Protein AF-A0A8F0ZV90-F1 (af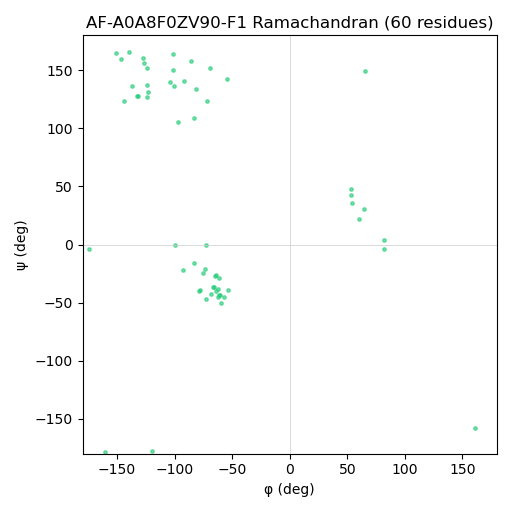db_monomer)

Secondary structure (DSSP, 8-state):
-GGG---TTEEEEEETTTTEEEEEETTT--EEE---HHHHHHHHHHHHHTT------S-S--

InterPro domains:
  IPR001223 Glycoside hydrolase family 18, catalytic domain [PF00704] (9-61)
  IPR001223 Glycoside hydrolase family 18, catalytic domain [PS51910] (1-62)
  IPR017853 Glycoside hydrolase superfamily [SSF51445] (32-61)
  IPR029070 Chitinase insertion domain superfamily [G3DSA:3.10.50.10] (2-36)
  IPR029070 Chitinase insertion domain superfamily [SSF54556] (3-34)

Structure (mmCIF, N/CA/C/O backbone):
data_AF-A0A8F0ZV90-F1
#
_entry.id   AF-A0A8F0ZV90-F1
#
loop_
_atom_site.group_PDB
_atom_site.id
_atom_site.type_symbol
_atom_site.label_atom_id
_atom_site.label_alt_id
_atom_site.label_comp_id
_atom_site.label_asym_id
_atom_site.label_entity_id
_atom_site.label_seq_id
_atom_site.pdbx_PDB_ins_code
_atom_site.Cartn_x
_atom_site.Cartn_y
_atom_site.Cartn_z
_atom_site.occupancy
_atom_site.B_iso_or_equiv
_atom_site.auth_seq_id
_atom_site.auth_comp_id
_atom_site.auth_asym_id
_atom_site.auth_atom_id
_atom_site.pdbx_PDB_model_num
ATOM 1 N N . GLY A 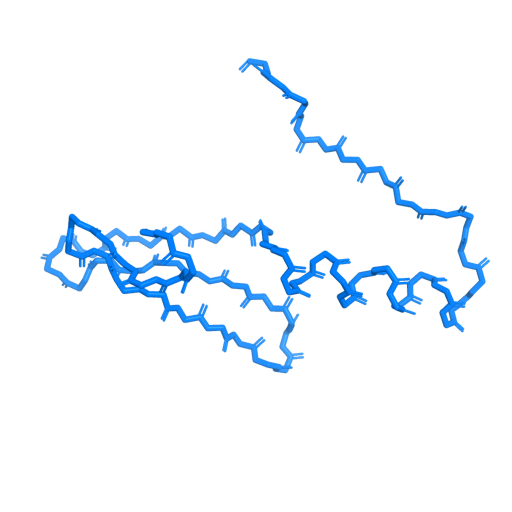1 1 ? 1.795 -1.201 15.480 1.00 73.88 1 GLY A N 1
ATOM 2 C CA . GLY A 1 1 ? 2.851 -1.509 16.465 1.00 73.88 1 GLY A CA 1
ATOM 3 C C . GLY A 1 1 ? 4.142 -1.827 15.746 1.00 73.88 1 GLY A C 1
ATOM 4 O O . GLY A 1 1 ? 4.109 -1.992 14.531 1.00 73.88 1 GLY A O 1
ATOM 5 N N . ALA A 1 2 ? 5.262 -1.927 16.465 1.00 81.25 2 ALA A N 1
ATOM 6 C CA . ALA A 1 2 ? 6.510 -2.419 15.875 1.00 81.25 2 ALA A CA 1
ATOM 7 C C . ALA A 1 2 ? 6.285 -3.800 15.231 1.00 81.25 2 ALA A C 1
ATOM 9 O O . ALA A 1 2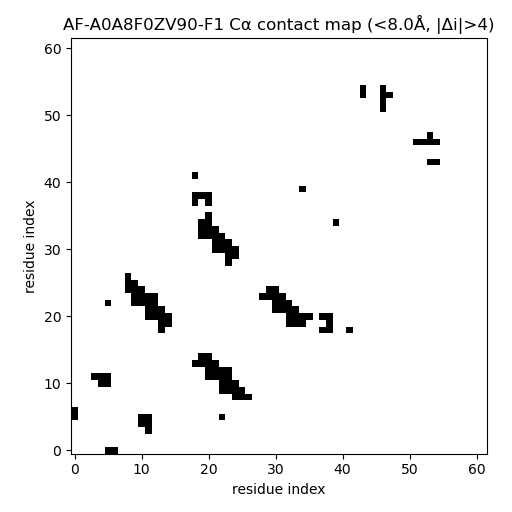 ? 5.527 -4.608 15.769 1.00 81.25 2 ALA A O 1
ATOM 10 N N . ASN A 1 3 ? 6.917 -4.066 14.087 1.00 82.38 3 ASN A N 1
ATOM 11 C CA . ASN A 1 3 ? 6.826 -5.352 13.381 1.00 82.38 3 ASN A CA 1
ATOM 12 C C . ASN A 1 3 ? 5.382 -5.815 13.101 1.00 82.38 3 ASN A C 1
ATOM 14 O O . ASN A 1 3 ? 5.059 -6.981 13.306 1.00 82.38 3 ASN A O 1
ATOM 18 N N . ASN A 1 4 ? 4.499 -4.904 12.678 1.00 85.19 4 ASN A N 1
ATOM 19 C CA . ASN A 1 4 ? 3.119 -5.225 12.284 1.00 85.19 4 ASN A CA 1
ATOM 20 C C . ASN A 1 4 ? 2.252 -5.856 13.395 1.00 85.19 4 ASN A C 1
ATOM 22 O O . ASN A 1 4 ? 1.224 -6.461 13.123 1.00 85.19 4 ASN A O 1
ATOM 26 N N . THR A 1 5 ? 2.605 -5.669 14.668 1.00 84.44 5 THR A N 1
ATOM 27 C CA . THR A 1 5 ? 1.900 -6.287 15.813 1.00 84.44 5 THR A CA 1
ATOM 28 C C . THR A 1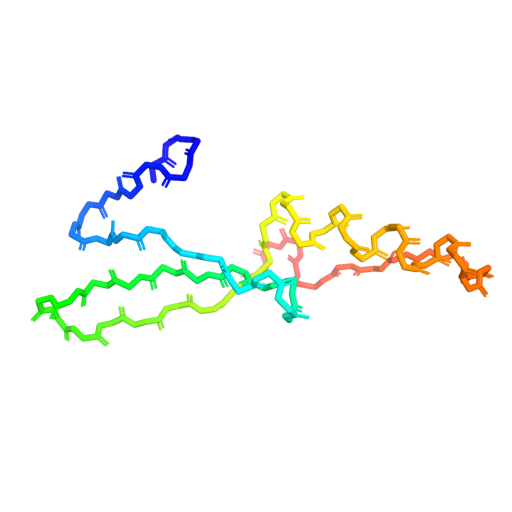 5 ? 0.520 -5.703 16.139 1.00 84.44 5 THR A C 1
ATOM 30 O O . THR A 1 5 ? -0.129 -6.184 17.062 1.00 84.44 5 THR A O 1
ATOM 33 N N . GLY A 1 6 ? 0.048 -4.692 15.397 1.00 87.31 6 GLY A N 1
ATOM 34 C CA . GLY A 1 6 ? -1.189 -3.975 15.734 1.00 87.31 6 GLY A CA 1
ATOM 35 C C . GLY A 1 6 ? -1.089 -3.181 17.050 1.00 87.31 6 GLY A C 1
ATOM 36 O O . GLY A 1 6 ? -0.297 -3.504 17.924 1.00 87.31 6 GLY A O 1
ATOM 37 N N . ILE A 1 7 ? -1.804 -2.063 17.180 1.00 95.56 7 ILE A N 1
ATOM 38 C CA . ILE A 1 7 ? -1.968 -1.307 18.444 1.00 95.56 7 ILE A CA 1
ATOM 39 C C . ILE A 1 7 ? -3.318 -0.588 18.414 1.00 95.56 7 ILE A C 1
ATOM 41 O O . ILE A 1 7 ? -3.905 -0.441 17.346 1.00 95.56 7 ILE A O 1
ATOM 45 N N . ASN A 1 8 ? -3.801 -0.108 19.564 1.00 96.31 8 ASN A N 1
ATOM 46 C CA . ASN A 1 8 ? -5.034 0.688 19.661 1.00 96.31 8 ASN A CA 1
ATOM 47 C C . ASN A 1 8 ? -6.261 -0.004 19.033 1.00 96.31 8 ASN A C 1
ATOM 49 O O . ASN A 1 8 ? -7.104 0.644 18.423 1.00 96.31 8 ASN A O 1
ATOM 53 N N . GLY A 1 9 ? -6.339 -1.333 19.153 1.00 96.19 9 GLY A N 1
ATOM 54 C CA . GLY A 1 9 ? -7.431 -2.137 18.596 1.00 96.19 9 GLY A CA 1
ATOM 55 C C . GLY A 1 9 ? -7.304 -2.473 17.107 1.00 96.19 9 GLY A C 1
ATOM 56 O O . GLY A 1 9 ? -8.119 -3.245 16.611 1.00 96.19 9 GLY A O 1
ATOM 57 N N . PHE A 1 10 ? -6.290 -1.960 16.405 1.00 98.12 10 PHE A N 1
ATOM 58 C CA . PHE A 1 10 ? -6.000 -2.354 15.028 1.00 98.12 10 PHE A CA 1
ATOM 59 C C . PHE A 1 10 ? -5.206 -3.657 14.975 1.00 98.12 10 PHE A C 1
ATOM 61 O O . PHE A 1 10 ? -4.186 -3.790 15.654 1.00 98.12 10 PHE A O 1
ATOM 68 N N . GLU A 1 11 ? -5.619 -4.568 14.100 1.00 97.00 11 GLU A N 1
ATOM 69 C CA . GLU A 1 11 ? -4.837 -5.723 13.657 1.00 97.00 11 GLU A CA 1
ATOM 70 C C . GLU A 1 11 ? -4.237 -5.458 12.271 1.00 97.00 11 GLU A C 1
ATOM 72 O O . GLU A 1 11 ? -4.809 -4.715 11.473 1.00 97.00 11 GLU A O 1
ATOM 77 N N . TYR A 1 12 ? -3.078 -6.049 11.988 1.00 97.94 12 TYR A N 1
ATOM 78 C CA . TYR A 1 12 ? -2.455 -6.005 10.666 1.00 97.94 12 TYR A CA 1
ATOM 79 C C . TYR A 1 12 ? -2.890 -7.206 9.834 1.00 97.94 12 TYR A C 1
ATOM 81 O O . TYR A 1 12 ? -2.911 -8.335 10.329 1.00 97.94 12 TYR A O 1
ATOM 89 N N . GLY A 1 13 ? -3.129 -6.974 8.551 1.00 97.81 13 GLY A N 1
ATOM 90 C CA . GLY A 1 13 ? -3.256 -8.032 7.568 1.00 97.81 13 GLY A CA 1
ATOM 91 C C . GLY A 1 13 ? -2.576 -7.677 6.255 1.00 97.81 13 GLY A C 1
ATOM 92 O O . GLY A 1 13 ? -2.187 -6.537 6.004 1.00 97.81 13 GLY A O 1
ATOM 93 N N . TYR A 1 14 ? -2.403 -8.702 5.427 1.00 98.31 14 TYR A N 1
ATOM 94 C CA . TYR A 1 14 ? -1.736 -8.583 4.141 1.00 98.31 14 TYR A CA 1
ATOM 95 C C . TYR A 1 14 ? -2.398 -9.503 3.124 1.00 98.31 14 TYR A C 1
ATOM 97 O O . TYR A 1 14 ? -2.459 -10.717 3.335 1.00 98.31 14 TYR A O 1
ATOM 105 N N . ASP A 1 15 ? -2.863 -8.938 2.016 1.00 98.69 15 ASP A N 1
ATOM 106 C CA . ASP A 1 15 ? -3.310 -9.714 0.866 1.00 98.69 15 ASP A CA 1
ATOM 107 C C . ASP A 1 15 ? -2.088 -10.088 0.018 1.00 98.69 15 ASP A C 1
ATOM 109 O O . ASP A 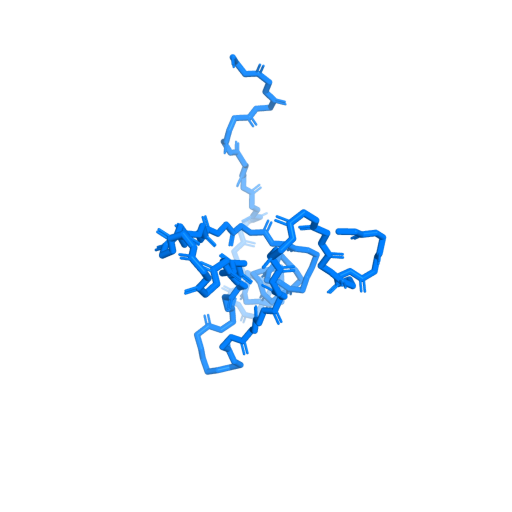1 15 ? -1.469 -9.241 -0.626 1.00 98.69 15 ASP A O 1
ATOM 113 N N . ALA A 1 16 ? -1.720 -11.370 0.041 1.00 98.50 16 ALA A N 1
ATOM 114 C CA . ALA A 1 16 ? -0.554 -11.874 -0.680 1.00 98.50 16 ALA A CA 1
ATOM 115 C C . ALA A 1 16 ? -0.758 -11.953 -2.200 1.00 98.50 16 ALA A C 1
ATOM 117 O O . ALA A 1 16 ? 0.225 -11.995 -2.929 1.00 98.50 16 ALA A O 1
ATOM 118 N N . GLN A 1 17 ? -2.001 -11.991 -2.687 1.00 98.38 17 GLN A N 1
ATOM 119 C CA . GLN A 1 17 ? -2.277 -11.982 -4.122 1.00 98.38 17 GLN A CA 1
ATOM 120 C C . GLN A 1 17 ? -2.165 -10.562 -4.682 1.00 98.38 17 GLN A C 1
ATOM 122 O O . GLN A 1 17 ? -1.645 -10.376 -5.781 1.00 98.38 17 GLN A O 1
ATOM 127 N N . ALA A 1 18 ? -2.648 -9.570 -3.933 1.00 98.50 18 ALA A N 1
ATOM 128 C CA . ALA A 1 18 ? -2.563 -8.162 -4.315 1.00 98.50 18 ALA A CA 1
ATOM 129 C C . ALA A 1 18 ? -1.212 -7.510 -3.966 1.00 98.50 18 ALA A C 1
ATOM 131 O O . ALA A 1 18 ? -0.912 -6.431 -4.472 1.00 98.50 18 ALA A O 1
ATOM 132 N N . GLU A 1 19 ? -0.419 -8.146 -3.099 1.00 98.69 19 GLU A N 1
ATOM 133 C CA . GLU A 1 19 ? 0.778 -7.576 -2.470 1.00 98.69 19 GLU A CA 1
ATOM 134 C C . GLU A 1 19 ? 0.479 -6.235 -1.766 1.00 98.69 19 GLU A C 1
ATOM 136 O O . GLU A 1 19 ? 1.197 -5.244 -1.932 1.00 98.69 19 GLU A O 1
ATOM 141 N N . ALA A 1 20 ? -0.595 -6.208 -0.963 1.00 98.62 20 ALA A N 1
ATOM 142 C CA . ALA A 1 20 ? -1.114 -5.002 -0.313 1.00 98.62 20 ALA A CA 1
ATOM 143 C C . ALA A 1 20 ? -1.414 -5.205 1.193 1.00 98.62 20 ALA A C 1
ATOM 145 O O . ALA A 1 20 ? -2.147 -6.134 1.556 1.00 98.62 20 ALA A O 1
ATOM 146 N N . PRO A 1 21 ? -0.890 -4.337 2.081 1.00 98.38 21 PRO A N 1
ATOM 147 C CA . PRO A 1 21 ? -1.186 -4.358 3.506 1.00 98.38 21 PRO A CA 1
ATOM 148 C C . PRO A 1 21 ? -2.450 -3.566 3.847 1.00 98.38 21 PRO A C 1
ATOM 150 O O . PRO A 1 21 ? -2.851 -2.624 3.159 1.00 98.38 21 PRO A O 1
ATOM 153 N N . TRP A 1 22 ? -3.026 -3.902 4.993 1.00 98.44 22 TRP A N 1
ATOM 154 C CA . TRP A 1 22 ? -4.077 -3.126 5.632 1.00 98.44 22 TRP A CA 1
ATOM 155 C C . TRP A 1 22 ? -3.966 -3.226 7.152 1.00 98.44 22 TRP A C 1
ATOM 157 O O . TRP A 1 22 ? -3.375 -4.159 7.701 1.00 98.44 22 TRP A O 1
ATOM 167 N N . VAL A 1 23 ? -4.563 -2.262 7.847 1.00 98.38 23 VAL A N 1
ATOM 168 C CA . VAL A 1 23 ? -4.856 -2.383 9.277 1.00 98.38 23 VAL A CA 1
ATOM 169 C C . VAL A 1 23 ? -6.339 -2.164 9.511 1.00 98.38 23 VAL A C 1
ATOM 171 O O . VAL A 1 23 ? -6.936 -1.262 8.922 1.00 98.38 23 VAL A O 1
ATOM 174 N N . TRP A 1 24 ? -6.934 -2.986 10.371 1.00 98.44 24 TRP A N 1
ATOM 175 C CA . TRP A 1 24 ? -8.365 -2.947 10.651 1.00 98.44 24 TRP A CA 1
ATOM 176 C C . TRP A 1 24 ? -8.636 -2.963 12.152 1.00 98.44 24 TRP A C 1
ATOM 178 O O . TRP A 1 24 ? -8.152 -3.839 12.866 1.00 98.44 24 TRP A O 1
ATOM 188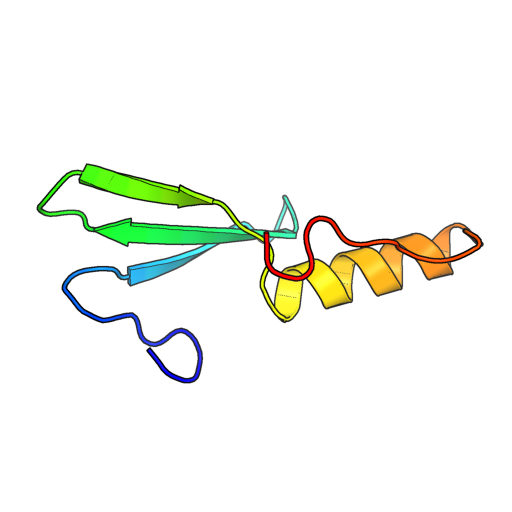 N N . ASN A 1 25 ? -9.426 -2.011 12.641 1.00 98.31 25 ASN A N 1
ATOM 189 C CA . ASN A 1 25 ? -10.008 -2.078 13.974 1.00 98.31 25 ASN A CA 1
ATOM 190 C C . ASN A 1 25 ? -11.433 -2.627 13.867 1.00 98.31 25 ASN A C 1
ATOM 192 O O . ASN A 1 25 ? -12.357 -1.938 13.439 1.00 98.31 25 ASN A O 1
ATOM 196 N N . ARG A 1 26 ? -11.622 -3.887 14.269 1.00 97.56 26 ARG A N 1
ATOM 197 C CA . ARG A 1 26 ? -12.917 -4.579 14.154 1.00 97.56 26 ARG A CA 1
ATOM 198 C C . ARG A 1 26 ? -14.017 -3.967 15.021 1.00 97.56 26 ARG A C 1
ATOM 200 O O . ARG A 1 26 ? -15.188 -4.105 14.683 1.00 97.56 26 ARG A O 1
ATOM 207 N N . SER A 1 27 ? -13.651 -3.318 16.127 1.00 97.94 27 SER A N 1
ATOM 208 C CA . SER A 1 27 ? -14.607 -2.731 17.071 1.00 97.94 27 SER A CA 1
ATOM 209 C C . SER A 1 27 ? -15.177 -1.409 16.563 1.00 97.94 27 SER A C 1
ATOM 211 O O . SER A 1 27 ? -16.362 -1.148 16.751 1.00 97.94 27 SER A O 1
ATOM 213 N N . THR A 1 28 ? -14.347 -0.575 15.928 1.00 98.19 28 THR A N 1
ATOM 214 C CA . THR A 1 28 ? -14.767 0.724 15.369 1.00 98.19 28 THR A CA 1
ATOM 215 C C . THR A 1 28 ? -15.182 0.630 13.901 1.00 98.19 28 THR A C 1
ATOM 217 O O . THR A 1 28 ? -15.931 1.476 13.423 1.00 98.19 28 THR A O 1
ATOM 220 N N . GLY A 1 29 ? -14.722 -0.399 13.183 1.00 98.19 29 GLY A N 1
ATOM 221 C CA . GLY A 1 29 ? -14.920 -0.555 11.742 1.00 98.19 29 GLY A CA 1
ATOM 222 C C . GLY A 1 29 ? -13.922 0.234 10.886 1.00 98.19 29 GLY A C 1
ATOM 223 O O . GLY A 1 29 ? -14.031 0.206 9.663 1.00 98.19 29 GLY A O 1
ATOM 224 N N . GLU A 1 30 ? -12.947 0.914 11.493 1.00 98.62 30 GLU A N 1
ATOM 225 C CA . GLU A 1 30 ? -11.945 1.715 10.783 1.00 98.62 30 GLU A CA 1
ATOM 226 C C . GLU A 1 30 ? -10.945 0.820 10.043 1.00 98.62 30 GLU A C 1
ATOM 228 O O . GLU A 1 30 ? -10.272 -0.016 10.652 1.00 98.62 30 GLU A O 1
ATOM 233 N N . LEU A 1 31 ? -10.827 1.021 8.730 1.00 98.50 31 LEU A N 1
ATOM 234 C CA . LEU A 1 31 ? -9.931 0.286 7.839 1.00 98.50 31 LEU A CA 1
ATOM 235 C C . LEU A 1 31 ? -9.008 1.267 7.115 1.00 98.50 31 LEU A C 1
ATOM 237 O O . LEU A 1 31 ? -9.477 2.241 6.526 1.00 98.50 31 LEU A O 1
ATOM 241 N N . ILE A 1 32 ? -7.705 0.987 7.123 1.00 98.44 32 ILE A N 1
ATOM 242 C CA . ILE A 1 32 ? -6.691 1.797 6.439 1.00 98.44 32 ILE A CA 1
ATOM 243 C C . ILE A 1 32 ? -5.911 0.901 5.478 1.00 98.44 32 ILE A C 1
ATOM 245 O O . ILE A 1 32 ? -5.359 -0.123 5.883 1.00 98.44 32 ILE A O 1
ATOM 249 N N . THR A 1 33 ? -5.844 1.320 4.214 1.00 98.31 33 THR A N 1
ATOM 250 C CA . THR A 1 33 ? -4.980 0.745 3.173 1.00 98.31 33 THR A CA 1
ATOM 251 C C . THR A 1 33 ? -3.791 1.667 2.938 1.00 98.31 33 THR A C 1
ATOM 253 O O . THR A 1 33 ? -3.944 2.888 2.945 1.00 98.31 33 THR A O 1
ATOM 256 N N . PHE A 1 34 ? -2.606 1.098 2.753 1.00 97.62 34 PHE A N 1
ATOM 257 C CA . PHE A 1 34 ? -1.358 1.854 2.636 1.00 97.62 34 PHE A CA 1
ATOM 258 C C . PHE A 1 34 ? -0.273 1.003 1.960 1.00 97.62 34 PHE A C 1
ATOM 260 O O . PHE A 1 34 ? -0.534 -0.126 1.555 1.00 97.62 34 PHE A O 1
ATOM 267 N N . ASP A 1 35 ? 0.936 1.547 1.815 1.00 98.06 35 ASP A N 1
ATOM 268 C CA . ASP A 1 35 ? 2.136 0.770 1.493 1.00 98.06 35 ASP A CA 1
ATOM 269 C C . ASP A 1 35 ? 2.955 0.520 2.757 1.00 98.06 35 ASP A C 1
ATOM 271 O O . ASP A 1 35 ? 3.195 1.438 3.541 1.00 98.06 35 ASP A O 1
ATOM 275 N N . ASP A 1 36 ? 3.446 -0.701 2.925 1.00 96.81 36 ASP A N 1
ATOM 276 C CA . ASP A 1 36 ? 4.363 -1.066 3.997 1.00 96.81 36 ASP A CA 1
ATOM 277 C C . ASP A 1 36 ? 5.688 -1.591 3.430 1.00 96.81 36 ASP A C 1
ATOM 279 O O . ASP A 1 36 ? 5.920 -1.640 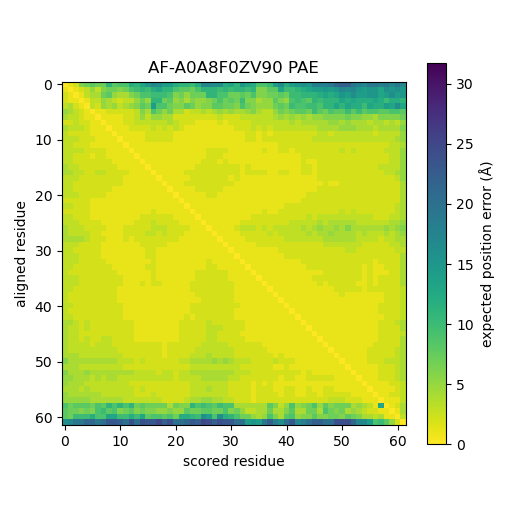2.220 1.00 96.81 36 ASP A O 1
ATOM 283 N N . HIS A 1 37 ? 6.586 -2.006 4.323 1.00 96.81 37 HIS A N 1
ATOM 284 C CA . HIS A 1 37 ? 7.869 -2.575 3.925 1.00 96.81 37 HIS A CA 1
ATOM 285 C C . HIS A 1 37 ? 7.720 -3.745 2.934 1.00 96.81 37 HIS A C 1
ATOM 287 O O . HIS A 1 37 ? 8.502 -3.858 1.991 1.00 96.81 37 HIS A O 1
ATOM 293 N N . ARG A 1 38 ? 6.718 -4.615 3.113 1.00 97.56 38 ARG A N 1
ATOM 294 C CA . ARG A 1 38 ? 6.530 -5.791 2.260 1.00 97.56 38 ARG A CA 1
ATOM 295 C C . ARG A 1 38 ? 6.009 -5.400 0.876 1.00 97.56 38 ARG A C 1
ATOM 297 O O . ARG A 1 38 ? 6.582 -5.856 -0.113 1.00 97.56 38 ARG A O 1
ATOM 304 N N . SER A 1 39 ? 4.986 -4.549 0.777 1.00 98.50 39 SER A N 1
ATOM 305 C CA . SER A 1 39 ? 4.460 -4.130 -0.534 1.00 98.50 39 SER A CA 1
ATOM 306 C C . SER A 1 39 ? 5.462 -3.299 -1.331 1.00 98.50 39 SER A C 1
ATOM 308 O O . SER A 1 39 ? 5.593 -3.493 -2.540 1.00 98.50 39 SER A O 1
ATOM 310 N N . VAL A 1 40 ? 6.255 -2.442 -0.682 1.00 98.56 40 VAL A N 1
ATOM 311 C CA . VAL A 1 40 ? 7.304 -1.672 -1.373 1.00 98.56 40 VAL A CA 1
ATOM 312 C C . VAL A 1 40 ? 8.414 -2.590 -1.902 1.00 98.56 40 VAL A C 1
ATOM 314 O O . VAL A 1 40 ? 8.900 -2.381 -3.017 1.00 98.56 40 VAL A O 1
ATOM 317 N N . LEU A 1 41 ? 8.774 -3.659 -1.179 1.00 98.69 41 LEU A N 1
ATOM 318 C CA . LEU A 1 41 ? 9.691 -4.684 -1.698 1.00 98.69 41 LEU A CA 1
ATOM 319 C C . LEU A 1 41 ? 9.110 -5.434 -2.907 1.00 98.69 41 LEU A C 1
ATOM 321 O O . LEU A 1 41 ? 9.840 -5.693 -3.874 1.00 98.69 41 LEU A O 1
ATOM 325 N N . ALA A 1 42 ? 7.814 -5.756 -2.884 1.00 98.75 42 ALA A N 1
ATOM 326 C CA . ALA A 1 42 ? 7.126 -6.365 -4.021 1.00 98.75 42 ALA A CA 1
ATOM 327 C C . ALA A 1 42 ? 7.140 -5.428 -5.242 1.00 98.75 42 ALA A C 1
ATOM 329 O O . ALA A 1 42 ? 7.540 -5.845 -6.330 1.00 98.75 42 ALA A O 1
ATOM 330 N N . LYS A 1 43 ? 6.847 -4.133 -5.057 1.00 98.75 43 LYS A N 1
ATOM 331 C CA . LYS A 1 43 ? 6.939 -3.104 -6.112 1.00 98.75 43 LYS A CA 1
ATOM 332 C C . LYS A 1 43 ? 8.352 -2.964 -6.672 1.00 98.75 43 LYS A C 1
ATOM 334 O O . LYS A 1 43 ? 8.524 -2.910 -7.888 1.00 98.75 43 LYS A O 1
ATOM 3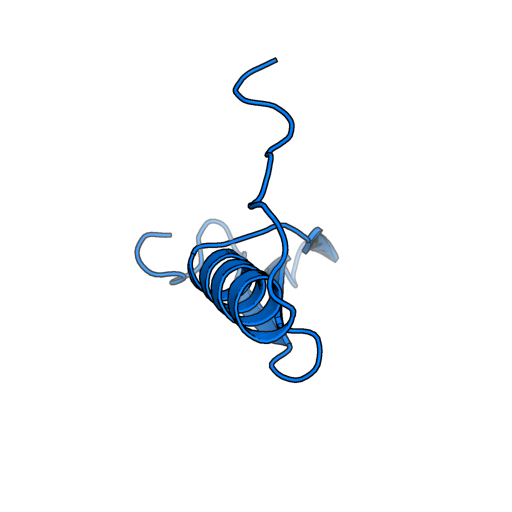39 N N . GLY A 1 44 ? 9.373 -2.955 -5.816 1.00 98.62 44 GLY A N 1
ATOM 340 C CA . GLY A 1 44 ? 10.771 -2.919 -6.253 1.00 98.62 44 GLY A CA 1
ATOM 341 C C . GLY A 1 44 ? 11.163 -4.155 -7.068 1.00 98.62 44 GLY A C 1
ATOM 342 O O . GLY A 1 44 ? 11.881 -4.052 -8.063 1.00 98.62 44 GLY A O 1
ATOM 343 N N . SER A 1 45 ? 10.665 -5.331 -6.686 1.00 98.75 45 SER A N 1
ATOM 344 C CA . SER A 1 45 ? 10.880 -6.575 -7.437 1.00 98.75 45 SER A CA 1
ATOM 345 C C . SER A 1 45 ? 10.160 -6.557 -8.785 1.00 98.75 45 SER A C 1
ATOM 347 O O . SER A 1 45 ? 10.763 -6.903 -9.801 1.00 98.75 45 SER A O 1
ATOM 349 N N . TYR A 1 46 ? 8.922 -6.065 -8.814 1.00 98.69 46 TYR A N 1
ATOM 350 C CA . TYR A 1 46 ? 8.138 -5.871 -10.030 1.00 98.69 46 TYR A CA 1
ATOM 351 C C . TYR A 1 46 ? 8.824 -4.908 -11.008 1.00 98.69 46 TYR A C 1
ATOM 353 O O . TYR A 1 46 ? 9.051 -5.266 -12.165 1.00 98.69 46 TYR A O 1
ATOM 361 N N . ALA A 1 47 ? 9.254 -3.733 -10.536 1.00 98.75 47 ALA A N 1
ATOM 362 C CA . ALA A 1 47 ? 9.958 -2.746 -11.353 1.00 98.75 47 ALA A CA 1
ATOM 363 C C . ALA A 1 47 ? 11.228 -3.327 -11.993 1.00 98.75 47 ALA A C 1
ATOM 365 O O . ALA A 1 47 ? 11.430 -3.183 -13.198 1.00 98.75 47 ALA A O 1
ATOM 366 N N . LYS A 1 48 ? 12.039 -4.061 -11.216 1.00 98.62 48 LYS A N 1
ATOM 367 C CA . LYS A 1 48 ? 13.218 -4.769 -11.740 1.00 98.62 48 LYS A CA 1
ATOM 368 C C . LYS A 1 48 ? 12.850 -5.821 -12.785 1.00 98.62 48 LYS A C 1
ATOM 370 O O . LYS A 1 48 ? 13.522 -5.899 -13.807 1.00 98.62 48 LYS A O 1
ATOM 375 N N . SER A 1 49 ? 11.801 -6.614 -12.548 1.00 98.69 49 SER A N 1
ATOM 376 C CA . SER A 1 49 ? 11.394 -7.694 -13.462 1.00 98.69 49 SER A CA 1
ATOM 377 C C . SER A 1 49 ? 10.992 -7.194 -14.853 1.00 98.69 49 SER A C 1
ATOM 379 O O . SER A 1 49 ? 11.185 -7.898 -15.839 1.00 98.69 49 SER A O 1
ATOM 381 N N . LEU A 1 50 ? 10.486 -5.962 -14.931 1.00 98.69 50 LEU A N 1
ATOM 382 C CA . LEU A 1 50 ? 10.065 -5.316 -16.171 1.00 98.69 50 LEU A CA 1
ATOM 383 C C . LEU A 1 50 ? 11.105 -4.339 -16.738 1.00 98.69 50 LEU A C 1
ATOM 385 O O . LEU A 1 50 ? 10.852 -3.719 -17.767 1.00 98.69 50 LEU A O 1
ATOM 389 N N . GLY A 1 51 ? 12.254 -4.166 -16.078 1.00 98.31 51 GLY A N 1
ATOM 390 C CA . GLY A 1 51 ? 13.267 -3.194 -16.494 1.00 98.31 51 GLY A CA 1
ATOM 391 C C . GLY A 1 51 ? 12.791 -1.739 -16.414 1.00 98.31 51 GLY A C 1
ATOM 392 O O . GLY A 1 51 ? 13.217 -0.909 -17.216 1.00 98.31 51 GLY A O 1
ATOM 393 N N . LEU A 1 52 ? 11.894 -1.419 -15.475 1.00 98.69 52 LEU A N 1
ATOM 394 C CA . LEU A 1 52 ? 11.461 -0.039 -15.251 1.00 98.69 52 LEU A CA 1
ATOM 395 C C . LEU A 1 52 ? 12.600 0.787 -14.643 1.00 98.69 52 LEU A C 1
ATOM 397 O O . LEU A 1 52 ? 13.437 0.271 -13.903 1.00 98.69 52 LEU A O 1
ATOM 401 N N . ALA A 1 53 ? 12.595 2.093 -14.913 1.00 98.50 53 ALA A N 1
ATOM 402 C CA . ALA A 1 53 ? 13.656 3.001 -14.475 1.00 98.50 53 ALA A CA 1
ATOM 403 C C . ALA A 1 53 ? 13.769 3.141 -12.944 1.00 98.50 53 ALA A C 1
ATOM 405 O O . ALA A 1 53 ? 14.842 3.458 -12.435 1.00 98.50 53 ALA A O 1
ATOM 406 N N . GLY A 1 54 ? 12.679 2.920 -12.206 1.00 98.00 54 GLY A N 1
ATOM 407 C CA . GLY A 1 54 ? 12.666 3.027 -10.751 1.00 98.00 54 GLY A CA 1
ATOM 408 C C . GLY A 1 54 ? 11.262 3.197 -10.184 1.00 98.00 54 GLY A C 1
ATOM 409 O O . GLY A 1 54 ? 10.271 2.845 -10.823 1.00 98.00 54 GLY A O 1
ATOM 410 N N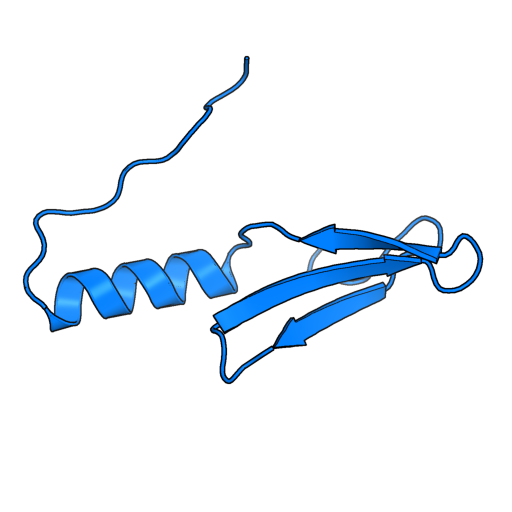 . LEU A 1 55 ? 11.200 3.745 -8.972 1.00 98.62 55 LEU A N 1
ATOM 411 C CA . LEU A 1 55 ? 9.977 4.092 -8.253 1.00 98.62 55 LEU A CA 1
ATOM 412 C C . LEU A 1 55 ? 10.049 5.561 -7.827 1.00 98.62 55 LEU A C 1
ATOM 414 O O . LEU A 1 55 ? 11.136 6.108 -7.649 1.00 98.62 55 LEU A O 1
ATOM 418 N N . PHE A 1 56 ? 8.889 6.171 -7.616 1.00 98.38 56 PHE A N 1
ATOM 419 C CA . PHE A 1 56 ? 8.755 7.450 -6.926 1.00 98.38 56 PHE A CA 1
ATOM 420 C C . PHE A 1 56 ? 7.725 7.292 -5.802 1.00 98.38 56 PHE A C 1
ATOM 422 O O . PHE A 1 56 ? 6.929 6.351 -5.825 1.00 98.38 56 PHE A O 1
ATOM 429 N N . SER A 1 57 ? 7.744 8.194 -4.824 1.00 97.81 57 SER A N 1
ATOM 430 C CA . SER A 1 57 ? 6.796 8.209 -3.709 1.00 97.81 57 SER A CA 1
ATOM 431 C C . SER A 1 57 ? 6.076 9.549 -3.620 1.00 97.81 57 SER A C 1
ATOM 433 O O . SER A 1 57 ? 6.616 10.586 -4.004 1.00 97.81 57 SER A O 1
ATOM 435 N N . TRP A 1 58 ? 4.856 9.509 -3.092 1.00 94.62 58 TRP A N 1
ATOM 436 C CA . TRP A 1 58 ? 4.057 10.679 -2.758 1.00 94.62 58 TRP A CA 1
ATOM 437 C C . TRP A 1 58 ? 3.396 10.456 -1.391 1.00 94.62 58 TRP A C 1
ATOM 439 O O . TRP A 1 58 ? 2.857 9.377 -1.164 1.00 94.62 58 TRP A O 1
ATOM 449 N N . GLU A 1 59 ? 3.359 11.414 -0.476 1.00 90.19 59 GLU A N 1
ATOM 450 C CA . GLU A 1 59 ? 4.221 12.599 -0.357 1.00 90.19 59 GLU A CA 1
ATOM 451 C C . GLU A 1 59 ? 5.260 12.347 0.727 1.00 90.19 59 GLU A C 1
ATOM 453 O O . GLU A 1 59 ? 5.163 11.386 1.490 1.00 90.19 59 GLU A O 1
ATOM 458 N N . ILE A 1 60 ? 6.305 13.166 0.748 1.00 84.00 60 ILE A N 1
ATOM 459 C CA . ILE A 1 60 ? 7.363 12.972 1.732 1.00 84.00 60 ILE A CA 1
ATOM 460 C C . ILE A 1 60 ? 6.933 13.442 3.133 1.00 84.00 60 ILE A C 1
ATOM 462 O O . ILE A 1 60 ? 7.456 12.912 4.111 1.00 84.00 60 ILE A O 1
ATOM 466 N N . ASP A 1 61 ? 5.966 14.362 3.250 1.00 52.75 61 ASP A N 1
ATOM 467 C CA . ASP A 1 61 ? 5.685 15.045 4.521 1.00 52.75 61 ASP A CA 1
ATOM 468 C C . ASP A 1 61 ? 4.463 15.992 4.590 1.00 52.75 61 ASP A C 1
ATOM 470 O O . ASP A 1 61 ? 4.287 16.568 5.663 1.00 52.75 61 ASP A O 1
ATOM 474 N N . ALA A 1 62 ? 3.711 16.249 3.509 1.00 43.69 62 ALA A N 1
ATOM 475 C CA . ALA A 1 62 ? 2.964 17.515 3.384 1.00 43.69 62 ALA A CA 1
ATOM 476 C C . ALA A 1 62 ? 1.899 17.805 4.469 1.00 43.69 62 ALA A C 1
ATOM 478 O O . ALA A 1 62 ? 1.319 16.879 5.084 1.00 43.69 62 ALA A O 1
#

Foldseek 3Di:
DPPQPDDPQWHKDADPVVQWIKIARPVVRDIDTDDDPRSVVVVQVVCVVVVHPGDDDPDPPD

Sequence (62 aa):
GANNTGINGFEYGYDAQAEAPWVWNRSTGELITFDDHRSVLAKGSYAKSLGLAGLFSWEIDA

Organism: Vibrio harveyi (NCBI:txid669)

Mean predicted aligned error: 3.08 Å

pLDDT: mean 94.6, std 9.96, range [43.69, 98.75]

Nearest PDB structures (foldseek):
  8hrf-assembly1_A  TM=9.898E-01  e=1.445E-07  Vibrio parahaemolyticus
  6bt9-assembly2_B  TM=9.684E-01  e=1.198E-03  Bacillus thuringiensis
  1ll4-assembly4_D  TM=8.760E-01  e=1.904E-02  Coccidioides immitis
  1ll7-assembly2_B  TM=8.822E-01  e=3.929E-02  Coccidioides immitis
  9er2-assembly1_O  TM=5.453E-01  e=3.938E-01  Homo sapiens

Solvent-accessible surface area (backbone atoms only — not comparable to full-atom values): 3937 Å² total; per-residue (Å²): 74,80,92,62,64,28,52,98,67,26,43,58,50,69,44,79,89,77,50,41,41,36,37,39,20,82,90,82,65,52,71,49,78,60,84,45,78,65,31,52,50,51,51,54,51,51,28,59,76,72,68,47,96,71,85,85,85,83,74,97,75,129

Radius of gyration: 13.99 Å; Cα contacts (8 Å, |Δi|>4): 66; chains: 1; bounding box: 29×30×36 Å